Protein AF-A0A7V4MF67-F1 (afdb_monomer)

Secondary structure (DSSP, 8-state):
----EEEEEEEEEEEEEETTEEEEEEEEEEEEEE--SSS-EEEEEEEEEEESEEEEE--STT---EEEEE--TTT--EEEEEEEEEEEEEETTTEEEEEEEEEEEEESEEEEPTT--TTT-SSGGGGEEEE-

Sequence (132 aa):
MTNKLLLDAGLRVSGVFAGNYSGIIPEPRLRLAYDPDGIISPHINYVRLSQFDHSVEGTNAGLRSMLWLPVSKEFGPEVSEVISAGFQGQIKKQFLWSLDAYYKRIKGMLDYKSGASFVYDTTFVELLDVIE

Mean predicted aligned error: 8.03 Å

Structure (mmCIF, N/CA/C/O backbone):
data_AF-A0A7V4MF67-F1
#
_entry.id   AF-A0A7V4MF67-F1
#
loop_
_atom_site.group_PDB
_atom_site.id
_atom_site.type_symbol
_atom_site.label_atom_id
_atom_site.label_alt_id
_atom_site.label_comp_id
_atom_site.label_asym_id
_atom_site.label_entity_id
_atom_site.label_seq_id
_atom_site.pdbx_PDB_ins_code
_atom_site.Cartn_x
_atom_site.Cartn_y
_atom_site.Cartn_z
_atom_site.occupancy
_atom_site.B_iso_or_equiv
_atom_site.auth_seq_id
_atom_site.auth_comp_id
_atom_site.auth_asym_id
_atom_site.auth_atom_id
_atom_site.pdbx_PDB_model_num
ATOM 1 N N . MET A 1 1 ? -23.790 -16.398 20.738 1.00 44.12 1 MET A N 1
ATOM 2 C CA . MET A 1 1 ? -22.546 -15.684 21.090 1.00 44.12 1 MET A CA 1
ATOM 3 C C . MET A 1 1 ? -22.022 -15.069 19.805 1.00 44.12 1 MET A C 1
ATOM 5 O O . MET A 1 1 ? -21.684 -15.819 18.902 1.00 44.12 1 MET A O 1
ATOM 9 N N . THR A 1 2 ? -22.087 -13.749 19.657 1.00 61.88 2 THR A N 1
ATOM 10 C CA . THR A 1 2 ? -21.672 -13.069 18.419 1.00 61.88 2 THR A CA 1
ATOM 11 C C . THR A 1 2 ? -20.155 -12.922 18.431 1.00 61.88 2 THR A C 1
ATOM 13 O O . THR A 1 2 ? -19.598 -12.473 19.433 1.00 61.88 2 THR A O 1
ATOM 16 N N . ASN A 1 3 ? -19.482 -13.355 17.366 1.00 76.75 3 ASN A N 1
ATOM 17 C CA . ASN A 1 3 ? -18.031 -13.262 17.270 1.00 76.75 3 ASN A CA 1
ATOM 18 C C . ASN A 1 3 ? -17.648 -11.787 17.070 1.00 76.75 3 ASN A C 1
ATOM 20 O O . ASN A 1 3 ? -18.055 -11.177 16.089 1.00 76.75 3 ASN A O 1
ATOM 24 N N . LYS A 1 4 ? -16.927 -11.212 18.035 1.00 89.44 4 LYS A N 1
ATOM 25 C CA . LYS A 1 4 ? -16.565 -9.781 18.072 1.00 89.44 4 LYS A CA 1
ATOM 26 C C . LYS A 1 4 ? -15.240 -9.482 17.365 1.00 89.44 4 LYS A C 1
ATOM 28 O O . LYS A 1 4 ? -14.863 -8.325 17.219 1.00 89.44 4 LYS A O 1
ATOM 33 N N . LEU A 1 5 ? -14.518 -10.527 16.959 1.00 94.44 5 LEU A N 1
ATOM 34 C CA . LEU A 1 5 ? -13.297 -10.425 16.171 1.00 94.44 5 LEU A CA 1
ATOM 35 C C . LEU A 1 5 ? -13.644 -10.502 14.683 1.00 94.44 5 LEU A C 1
ATOM 37 O O . LEU A 1 5 ? -14.277 -11.462 14.244 1.00 94.44 5 LEU A O 1
ATOM 41 N N . LEU A 1 6 ? -13.197 -9.507 13.926 1.00 94.00 6 LEU A N 1
ATOM 42 C CA . LEU A 1 6 ? -13.407 -9.382 12.491 1.00 94.00 6 LEU A CA 1
ATOM 43 C C . LEU A 1 6 ? -12.055 -9.462 11.786 1.00 94.00 6 LEU A C 1
ATOM 45 O O . LEU A 1 6 ? -11.144 -8.693 12.093 1.00 94.00 6 LEU A O 1
ATOM 49 N N . LEU A 1 7 ? -11.929 -10.401 10.854 1.00 96.12 7 LEU A N 1
ATOM 50 C CA . LEU A 1 7 ? -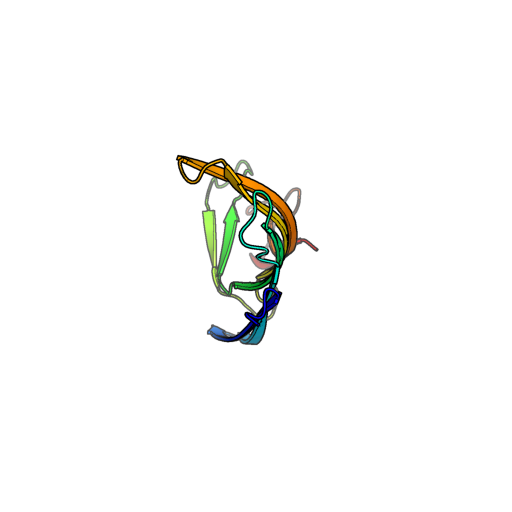10.751 -10.572 10.014 1.00 96.12 7 LEU A CA 1
ATOM 51 C C . LEU A 1 7 ? -11.187 -10.492 8.554 1.00 96.12 7 LEU A C 1
ATOM 53 O O . LEU A 1 7 ? -11.926 -11.359 8.089 1.00 96.12 7 LEU A O 1
ATOM 57 N N . ASP A 1 8 ? -10.671 -9.498 7.839 1.00 97.06 8 ASP A N 1
ATOM 58 C CA . ASP A 1 8 ? -10.849 -9.350 6.401 1.00 97.06 8 ASP A CA 1
ATOM 59 C C . ASP A 1 8 ? -9.503 -9.565 5.709 1.00 97.06 8 ASP A C 1
ATOM 61 O O . ASP A 1 8 ? -8.491 -8.952 6.059 1.00 97.06 8 ASP A O 1
ATOM 65 N N . ALA A 1 9 ? -9.484 -10.430 4.701 1.00 97.75 9 ALA A N 1
ATOM 66 C CA . ALA A 1 9 ? -8.306 -10.684 3.888 1.00 97.75 9 ALA A CA 1
ATOM 67 C C . ALA A 1 9 ? -8.679 -10.636 2.407 1.00 97.75 9 ALA A C 1
ATOM 69 O O . ALA A 1 9 ? -9.707 -11.169 1.993 1.00 97.75 9 ALA A O 1
ATOM 70 N N . GLY A 1 10 ? -7.830 -10.005 1.605 1.00 98.00 10 GLY A N 1
ATOM 71 C CA . GLY A 1 10 ? -8.005 -9.893 0.166 1.00 98.00 10 GLY A CA 1
ATOM 72 C C . GLY A 1 10 ? -6.670 -9.906 -0.561 1.00 98.00 10 GLY A C 1
ATOM 73 O O . GLY A 1 10 ? -5.632 -9.546 -0.010 1.00 98.00 10 GLY A O 1
ATOM 74 N N . LEU A 1 11 ? -6.702 -10.309 -1.825 1.00 97.88 11 LEU A N 1
ATOM 75 C CA . LEU A 1 11 ? -5.546 -10.290 -2.711 1.00 97.88 11 LEU A CA 1
ATOM 76 C C . LEU A 1 11 ? -5.979 -9.710 -4.052 1.00 97.88 11 LEU A C 1
ATOM 78 O O . LEU A 1 11 ? -6.908 -10.217 -4.678 1.00 97.88 11 LEU A O 1
ATOM 82 N N . ARG A 1 12 ? -5.293 -8.658 -4.499 1.00 97.62 12 ARG A N 1
ATOM 83 C CA . ARG A 1 12 ? -5.336 -8.212 -5.894 1.00 97.62 12 ARG A CA 1
ATOM 84 C C . ARG A 1 12 ? -4.051 -8.655 -6.581 1.00 97.62 12 ARG A C 1
ATOM 86 O O . ARG A 1 12 ? -2.994 -8.666 -5.963 1.00 97.62 12 ARG A O 1
ATOM 93 N N . VAL A 1 13 ? -4.139 -9.021 -7.850 1.00 96.75 13 VAL A N 1
ATOM 94 C CA . VAL A 1 13 ? -2.967 -9.248 -8.697 1.00 96.75 13 VAL A CA 1
ATOM 95 C C . VAL A 1 13 ? -3.030 -8.223 -9.816 1.00 96.75 13 VAL A C 1
ATOM 97 O O . VAL A 1 13 ? -4.008 -8.185 -10.560 1.00 96.75 13 VAL A O 1
ATOM 100 N N . SER A 1 14 ? -2.016 -7.372 -9.891 1.00 95.06 14 SER A N 1
ATOM 101 C CA . SER A 1 14 ? -1.916 -6.301 -10.878 1.00 95.06 14 SER A CA 1
ATOM 102 C C . SER A 1 14 ? -0.837 -6.675 -11.888 1.00 95.06 14 SER A C 1
ATOM 104 O O . SER A 1 14 ? 0.240 -7.111 -11.495 1.00 95.06 14 SER A O 1
ATOM 106 N N . GLY A 1 15 ? -1.107 -6.533 -13.182 1.00 93.81 15 GLY A N 1
ATOM 107 C CA . GLY A 1 15 ? -0.138 -6.836 -14.232 1.00 93.81 15 GLY A CA 1
ATOM 108 C C . GLY A 1 15 ? -0.144 -5.775 -15.319 1.00 93.81 15 GLY A C 1
ATOM 109 O O . GLY A 1 15 ? -1.176 -5.150 -15.563 1.00 93.81 15 GLY A O 1
ATOM 110 N N . VAL A 1 16 ? 1.004 -5.582 -15.963 1.00 93.50 16 VAL A N 1
ATOM 111 C CA . VAL A 1 16 ? 1.175 -4.597 -17.035 1.00 93.50 16 VAL A CA 1
ATOM 112 C C . VAL A 1 16 ? 2.007 -5.169 -18.177 1.00 93.50 16 VAL A C 1
ATOM 114 O O . VAL A 1 16 ? 2.925 -5.963 -17.962 1.00 93.50 16 VAL A O 1
ATOM 117 N N . PHE A 1 17 ? 1.691 -4.710 -19.385 1.00 92.88 17 PHE A N 1
ATOM 118 C CA . PHE A 1 17 ? 2.491 -4.887 -20.590 1.00 92.88 17 PHE A CA 1
ATOM 119 C C . PHE A 1 17 ? 2.736 -3.499 -21.184 1.00 92.88 17 PHE A C 1
ATOM 121 O O . PHE A 1 17 ? 1.820 -2.901 -21.747 1.00 92.88 17 PHE A O 1
ATOM 128 N N . ALA A 1 18 ? 3.944 -2.963 -21.014 1.00 87.44 18 ALA A N 1
ATOM 129 C CA . ALA A 1 18 ? 4.295 -1.614 -21.449 1.00 87.44 18 ALA A CA 1
ATOM 130 C C . ALA A 1 18 ? 5.706 -1.597 -22.048 1.00 87.44 18 ALA A C 1
ATOM 132 O O . ALA A 1 18 ? 6.693 -1.816 -21.351 1.00 87.44 18 ALA A O 1
ATOM 133 N N . GLY A 1 19 ? 5.801 -1.345 -23.358 1.00 84.44 19 GLY A N 1
ATOM 134 C CA . GLY A 1 19 ? 7.077 -1.267 -24.072 1.00 84.44 19 GLY A CA 1
ATOM 135 C C . GLY A 1 19 ? 7.926 -2.532 -23.906 1.00 84.44 19 GLY A C 1
ATOM 136 O O . GLY A 1 19 ? 7.557 -3.605 -24.380 1.00 84.44 19 GLY A O 1
ATOM 137 N N . ASN A 1 20 ? 9.073 -2.393 -23.238 1.00 85.69 20 ASN A N 1
ATOM 138 C CA . ASN A 1 20 ? 9.994 -3.490 -22.937 1.00 85.69 20 ASN A CA 1
ATOM 139 C C . ASN A 1 20 ? 9.720 -4.165 -21.575 1.00 85.69 20 ASN A C 1
ATOM 141 O O . ASN A 1 20 ? 10.383 -5.151 -21.259 1.00 85.69 20 ASN A O 1
ATOM 145 N N . TYR A 1 21 ? 8.767 -3.684 -20.775 1.00 90.06 21 TYR A N 1
ATOM 146 C CA . TYR A 1 21 ? 8.450 -4.222 -19.455 1.00 90.06 21 TYR A CA 1
ATOM 147 C C . TYR A 1 21 ? 7.159 -5.048 -19.460 1.00 90.06 21 TYR A C 1
ATOM 149 O O . TYR A 1 21 ? 6.108 -4.631 -19.952 1.00 90.06 21 TYR A O 1
ATOM 157 N N . SER A 1 22 ? 7.234 -6.222 -18.841 1.00 92.50 22 SER A N 1
ATOM 158 C CA . SER A 1 22 ? 6.080 -7.049 -18.503 1.00 92.50 22 SER A CA 1
ATOM 159 C C . SER A 1 22 ? 6.259 -7.566 -17.086 1.00 92.50 22 SER A C 1
ATOM 161 O O . SER A 1 22 ? 7.287 -8.179 -16.786 1.00 92.50 22 SER A O 1
ATOM 163 N N . GLY A 1 23 ? 5.277 -7.335 -16.223 1.00 91.38 23 GLY A N 1
ATOM 164 C CA . GLY A 1 23 ? 5.382 -7.687 -14.813 1.00 91.38 23 GLY A CA 1
ATOM 165 C C . GLY A 1 23 ? 4.028 -7.961 -14.185 1.00 91.38 23 GLY A C 1
ATOM 166 O O . GLY A 1 23 ? 2.998 -7.491 -14.667 1.00 91.38 23 GLY A O 1
ATOM 167 N N . ILE A 1 24 ? 4.050 -8.736 -13.103 1.00 94.81 24 ILE A N 1
ATOM 168 C CA . ILE A 1 24 ? 2.886 -9.055 -12.278 1.00 94.81 24 ILE A CA 1
ATOM 169 C C . ILE A 1 24 ? 3.265 -8.800 -10.821 1.00 94.81 24 ILE A C 1
ATOM 171 O O . ILE A 1 24 ? 4.321 -9.242 -10.368 1.00 94.81 24 ILE A O 1
ATOM 175 N N . ILE A 1 25 ? 2.401 -8.102 -10.087 1.00 95.56 25 ILE A N 1
ATOM 176 C CA . ILE A 1 25 ? 2.607 -7.737 -8.689 1.00 95.56 25 ILE A CA 1
ATOM 177 C C . ILE A 1 25 ? 1.404 -8.171 -7.848 1.00 95.56 25 ILE A C 1
ATOM 179 O O . ILE A 1 25 ? 0.272 -7.766 -8.130 1.00 95.56 25 ILE A O 1
ATOM 183 N N . PRO A 1 26 ? 1.627 -8.975 -6.793 1.00 97.12 26 PRO A N 1
ATOM 184 C CA . PRO A 1 26 ? 0.603 -9.274 -5.810 1.00 97.12 26 PRO A CA 1
ATOM 185 C C . PRO A 1 26 ? 0.430 -8.114 -4.823 1.00 97.12 26 PRO A C 1
ATOM 187 O O . PRO A 1 26 ? 1.389 -7.547 -4.296 1.00 97.12 26 PRO A O 1
ATOM 190 N N . GLU A 1 27 ? -0.823 -7.825 -4.515 1.00 98.00 27 GLU A N 1
ATOM 191 C CA . GLU A 1 27 ? -1.273 -6.756 -3.635 1.00 98.00 27 GLU A CA 1
ATOM 192 C C . GLU A 1 27 ? -2.215 -7.313 -2.560 1.00 98.00 27 GLU A C 1
ATOM 194 O O . GLU A 1 27 ? -3.447 -7.225 -2.677 1.00 98.00 27 GLU A O 1
ATOM 199 N N . PRO A 1 28 ? -1.652 -7.959 -1.526 1.00 97.94 28 PRO A N 1
ATOM 200 C CA . PRO A 1 28 ? -2.420 -8.392 -0.372 1.00 97.94 28 PRO A CA 1
ATOM 201 C C . PRO A 1 28 ? -2.976 -7.195 0.409 1.00 97.94 28 PRO A C 1
ATOM 203 O O . PRO A 1 28 ? -2.353 -6.133 0.514 1.00 97.94 28 PRO A O 1
ATOM 206 N N . ARG A 1 29 ? -4.155 -7.396 0.994 1.00 98.12 29 ARG A N 1
ATOM 207 C CA . ARG A 1 29 ? -4.807 -6.487 1.937 1.00 98.12 29 ARG A CA 1
ATOM 208 C C . ARG A 1 29 ? -5.320 -7.300 3.111 1.00 98.12 29 ARG A C 1
ATOM 210 O O . ARG A 1 29 ? -5.972 -8.321 2.913 1.00 98.12 29 ARG A O 1
ATOM 217 N N . LEU A 1 30 ? -5.013 -6.852 4.317 1.00 98.31 30 LEU A N 1
ATOM 218 C CA . LEU A 1 30 ? -5.410 -7.504 5.557 1.00 98.31 30 LEU A CA 1
ATOM 219 C C . LEU A 1 30 ? -5.977 -6.452 6.501 1.00 98.31 30 LEU A C 1
ATOM 221 O O . LEU A 1 30 ? -5.394 -5.379 6.657 1.00 98.31 30 LEU A O 1
ATOM 225 N N . ARG A 1 31 ? -7.085 -6.776 7.153 1.00 97.88 31 ARG A N 1
ATOM 226 C CA . ARG A 1 31 ? -7.670 -5.985 8.230 1.00 97.88 31 ARG A CA 1
ATOM 227 C C . ARG A 1 31 ? -8.054 -6.910 9.369 1.00 97.88 31 ARG A C 1
ATOM 229 O O . ARG A 1 31 ? -8.716 -7.920 9.164 1.00 97.88 31 ARG A O 1
ATOM 236 N N . LEU A 1 32 ? -7.662 -6.526 10.573 1.00 97.69 32 LEU A N 1
ATOM 237 C CA . LEU A 1 32 ? -8.093 -7.150 11.811 1.00 97.69 32 LEU A CA 1
ATOM 238 C C . LEU A 1 32 ? -8.737 -6.072 12.676 1.00 97.69 32 LEU A C 1
ATOM 240 O O . LEU A 1 32 ? -8.132 -5.035 12.941 1.00 97.69 32 LEU A O 1
ATOM 244 N N . ALA A 1 33 ? -9.966 -6.310 13.108 1.00 95.94 33 ALA A N 1
ATOM 245 C CA . ALA A 1 33 ? -10.711 -5.399 13.959 1.00 95.94 33 ALA A CA 1
ATOM 246 C C . ALA A 1 33 ? -11.387 -6.156 15.099 1.00 95.94 33 ALA A C 1
ATOM 248 O O . ALA A 1 33 ? -11.743 -7.329 14.973 1.00 95.94 33 ALA A O 1
ATOM 249 N N . TYR A 1 34 ? -11.573 -5.471 16.220 1.00 94.44 34 TYR A N 1
ATOM 250 C CA . TYR A 1 34 ? -12.350 -5.975 17.340 1.00 94.44 34 TYR A CA 1
ATOM 251 C C . TYR A 1 34 ? -13.490 -5.007 17.624 1.00 94.44 34 TYR A C 1
ATOM 253 O O . TYR A 1 34 ? -13.248 -3.834 17.905 1.00 94.44 34 TYR A O 1
ATOM 261 N N . ASP A 1 35 ? -14.724 -5.499 17.548 1.00 88.50 35 ASP A N 1
ATOM 262 C CA . ASP A 1 35 ? -15.924 -4.698 17.758 1.00 88.50 35 ASP A CA 1
ATOM 263 C C . ASP A 1 35 ? -16.708 -5.185 18.986 1.00 88.50 35 ASP A C 1
ATOM 265 O O . ASP A 1 35 ? -17.511 -6.120 18.907 1.00 88.50 35 ASP A O 1
ATOM 269 N N . PRO A 1 36 ? -16.459 -4.599 20.170 1.00 84.38 36 PRO A N 1
ATOM 270 C CA . PRO A 1 36 ? -17.135 -5.009 21.387 1.00 84.38 36 PRO A CA 1
ATOM 271 C C . PRO A 1 36 ? -18.565 -4.476 21.554 1.00 84.38 36 PRO A C 1
ATOM 273 O O . PRO A 1 36 ? -19.132 -4.758 22.615 1.00 84.38 36 PRO A O 1
ATOM 276 N N . ASP A 1 37 ? -19.146 -3.774 20.569 1.00 77.75 37 ASP A N 1
ATOM 277 C CA . ASP A 1 37 ? -20.360 -2.943 20.706 1.00 77.75 37 ASP A CA 1
ATOM 278 C C . ASP A 1 37 ? -20.177 -1.826 21.755 1.00 77.75 37 ASP A C 1
ATOM 280 O O . ASP A 1 37 ? -21.041 -1.570 22.599 1.00 77.75 37 ASP A O 1
ATOM 284 N N . GLY A 1 38 ? -19.000 -1.194 21.758 1.00 79.06 38 GLY A N 1
ATOM 285 C CA . GLY A 1 38 ? -18.552 -0.309 22.832 1.00 79.06 38 GLY A CA 1
ATOM 286 C C . GLY A 1 38 ? -18.216 1.118 22.406 1.00 79.06 38 GLY A C 1
ATOM 287 O O . GLY A 1 38 ? -18.458 1.559 21.284 1.00 79.06 38 GLY A O 1
ATOM 288 N N . ILE A 1 39 ? -17.618 1.844 23.352 1.00 88.25 39 ILE A N 1
ATOM 289 C CA . ILE A 1 39 ? -17.074 3.185 23.113 1.00 88.25 39 ILE A CA 1
ATOM 290 C C . ILE A 1 39 ? -15.767 3.159 22.321 1.00 88.25 39 ILE A C 1
ATOM 292 O O . ILE A 1 39 ? -15.401 4.208 21.815 1.00 88.25 39 ILE A O 1
ATOM 296 N N . ILE A 1 40 ? -15.080 2.011 22.242 1.00 92.44 40 ILE A N 1
ATOM 297 C CA . ILE A 1 40 ? -13.782 1.818 21.583 1.00 92.44 40 ILE A CA 1
ATOM 298 C C . ILE A 1 40 ? -13.794 0.464 20.858 1.00 92.44 40 ILE A C 1
ATOM 300 O O . ILE A 1 40 ? -14.040 -0.569 21.482 1.00 92.44 40 ILE A O 1
ATOM 304 N N . SER A 1 41 ? -13.442 0.487 19.579 1.00 95.25 41 SER A N 1
ATOM 305 C CA . SER A 1 41 ? -13.276 -0.652 18.680 1.00 95.25 41 SER A CA 1
ATOM 306 C C . SER A 1 41 ? -11.926 -0.484 17.963 1.00 95.25 41 SER A C 1
ATOM 308 O O . SER A 1 41 ? -11.807 0.361 17.068 1.00 95.25 41 SER A O 1
ATOM 310 N N . PRO A 1 42 ? -10.866 -1.191 18.399 1.00 96.75 42 PRO A N 1
ATOM 311 C CA . PRO A 1 42 ? -9.546 -1.081 17.793 1.00 96.75 42 PRO A CA 1
ATOM 312 C C . PRO A 1 42 ? -9.475 -1.820 16.457 1.00 96.75 42 PRO A C 1
ATOM 314 O O . PRO A 1 42 ? -10.150 -2.834 16.243 1.00 96.75 42 PRO A O 1
ATOM 317 N N . HIS A 1 43 ? -8.591 -1.353 15.582 1.00 97.25 43 HIS A N 1
ATOM 318 C CA . HIS A 1 43 ? -8.297 -2.020 14.324 1.00 97.25 43 HIS A CA 1
ATOM 319 C C . HIS A 1 43 ? -6.847 -1.830 13.879 1.00 97.25 43 HIS A C 1
ATOM 321 O O . HIS A 1 43 ? -6.176 -0.859 14.227 1.00 97.25 43 HIS A O 1
ATOM 327 N N . ILE A 1 44 ? -6.381 -2.778 13.073 1.00 98.12 44 ILE A N 1
ATOM 328 C CA . ILE A 1 44 ? -5.100 -2.742 12.378 1.00 98.12 44 ILE A CA 1
ATOM 329 C C . ILE A 1 44 ? -5.313 -3.184 10.931 1.00 98.12 44 ILE A C 1
ATOM 331 O O . ILE A 1 44 ? -6.038 -4.142 10.660 1.00 98.12 44 ILE A O 1
ATOM 335 N N . ASN A 1 45 ? -4.687 -2.474 9.998 1.00 98.25 45 ASN A N 1
ATOM 336 C CA . ASN A 1 45 ? -4.774 -2.751 8.571 1.00 98.25 45 ASN A CA 1
ATOM 337 C C . ASN A 1 45 ? -3.380 -2.763 7.944 1.00 98.25 45 ASN A C 1
ATOM 339 O O . ASN A 1 45 ? -2.513 -1.972 8.318 1.00 98.25 45 ASN A O 1
ATOM 343 N N . TYR A 1 46 ? -3.202 -3.619 6.946 1.00 98.38 46 TYR A N 1
ATOM 344 C CA . TYR A 1 46 ? -2.050 -3.640 6.057 1.00 98.38 46 TYR A CA 1
ATOM 345 C C . TYR A 1 46 ? -2.536 -3.673 4.610 1.00 98.38 46 TYR A C 1
ATOM 347 O O . TYR A 1 46 ? -3.409 -4.467 4.252 1.00 98.38 46 TYR A O 1
ATOM 355 N N . VAL A 1 47 ? -1.969 -2.810 3.773 1.00 98.25 47 VAL A N 1
ATOM 356 C CA . VAL A 1 47 ? -2.313 -2.699 2.357 1.00 98.25 47 VAL A CA 1
ATOM 357 C C . VAL A 1 47 ? -1.038 -2.566 1.541 1.00 98.25 47 VAL A C 1
ATOM 359 O O . VAL A 1 47 ? -0.215 -1.692 1.810 1.00 98.25 47 VAL A O 1
ATOM 362 N N . ARG A 1 48 ? -0.918 -3.392 0.499 1.00 98.06 48 ARG A N 1
ATOM 363 C CA . ARG A 1 48 ? 0.075 -3.222 -0.561 1.00 98.06 48 ARG A CA 1
ATOM 364 C C . ARG A 1 48 ? -0.598 -2.756 -1.849 1.00 98.06 48 ARG A C 1
ATOM 366 O O . ARG A 1 48 ? -1.653 -3.269 -2.218 1.00 98.06 48 ARG A O 1
ATOM 373 N N . LEU A 1 49 ? 0.010 -1.788 -2.524 1.00 96.44 49 LEU A N 1
ATOM 374 C CA . LEU A 1 49 ? -0.442 -1.215 -3.792 1.00 96.44 49 LEU A CA 1
ATOM 375 C C . LEU A 1 49 ? 0.737 -1.113 -4.757 1.00 96.44 49 LEU A C 1
ATOM 377 O O . LEU A 1 49 ? 1.867 -0.894 -4.326 1.00 96.44 49 LEU A O 1
ATOM 381 N N . SER A 1 50 ? 0.467 -1.262 -6.050 1.00 95.44 50 SER A N 1
ATOM 382 C CA . SER A 1 50 ? 1.441 -1.024 -7.112 1.00 95.44 50 SER A CA 1
ATOM 383 C C . SER A 1 50 ? 0.900 -0.043 -8.142 1.00 95.44 50 SER A C 1
ATOM 385 O O . SER A 1 50 ? -0.307 -0.016 -8.409 1.00 95.44 50 SER A O 1
ATOM 387 N N . GLN A 1 51 ? 1.808 0.751 -8.696 1.00 93.38 51 GLN A N 1
ATOM 388 C CA . GLN A 1 51 ? 1.557 1.731 -9.738 1.00 93.38 51 GLN A CA 1
ATOM 389 C C . GLN A 1 51 ? 2.560 1.527 -10.884 1.00 93.38 51 GLN A C 1
ATOM 391 O O . GLN A 1 51 ? 3.743 1.282 -10.651 1.00 93.38 51 GLN A O 1
ATOM 396 N N . PHE A 1 52 ? 2.070 1.575 -12.127 1.00 91.94 52 PHE A N 1
ATOM 397 C CA . PHE A 1 52 ? 2.856 1.298 -13.342 1.00 91.94 52 PHE A CA 1
ATOM 398 C C . PHE A 1 52 ? 3.103 2.546 -14.207 1.00 91.94 52 PHE A C 1
ATOM 400 O O . PHE A 1 52 ? 3.552 2.450 -15.352 1.00 91.94 52 PHE A O 1
ATOM 407 N N . ASP A 1 53 ? 2.796 3.711 -13.667 1.00 89.88 53 ASP A N 1
ATOM 408 C CA . ASP A 1 53 ? 3.018 5.024 -14.239 1.00 89.88 53 ASP A CA 1
ATOM 409 C C . ASP A 1 53 ? 3.696 5.898 -13.185 1.00 89.88 53 ASP A C 1
ATOM 411 O O . ASP A 1 53 ? 3.271 5.954 -12.035 1.00 89.88 53 ASP A O 1
ATOM 415 N N . HIS A 1 54 ? 4.771 6.562 -13.584 1.00 88.31 54 HIS A N 1
ATOM 416 C CA . HIS A 1 54 ? 5.535 7.472 -12.744 1.00 88.31 54 HIS A CA 1
ATOM 417 C C . HIS A 1 54 ? 5.237 8.903 -13.153 1.00 88.31 54 HIS A C 1
ATOM 419 O O . HIS A 1 54 ? 5.185 9.199 -14.346 1.00 88.31 54 HIS A O 1
ATOM 425 N N . SER A 1 55 ? 5.096 9.794 -12.178 1.00 84.94 55 SER A N 1
ATOM 426 C CA . SER A 1 55 ? 5.056 11.238 -12.408 1.00 84.94 55 SER A CA 1
ATOM 427 C C . SER A 1 55 ? 6.315 11.853 -11.819 1.00 84.94 55 SER A C 1
ATOM 429 O O . SER A 1 55 ? 6.468 11.882 -10.602 1.00 84.94 55 SER A O 1
ATOM 431 N N . VAL A 1 56 ? 7.209 12.338 -12.678 1.00 79.94 56 VAL A N 1
ATOM 432 C CA . VAL A 1 56 ? 8.469 12.963 -12.261 1.00 79.94 56 VAL A CA 1
ATOM 433 C C . VAL A 1 56 ? 8.358 14.472 -12.444 1.00 79.94 56 VAL A C 1
ATOM 435 O O . VAL A 1 56 ? 8.121 14.959 -13.556 1.00 79.94 56 VAL A O 1
ATOM 438 N N . GLU A 1 57 ? 8.528 15.223 -11.357 1.00 73.00 57 GLU A N 1
ATOM 439 C CA . GLU A 1 57 ? 8.444 16.684 -11.350 1.00 73.00 57 GLU A CA 1
ATOM 440 C C . GLU A 1 57 ? 9.824 17.308 -11.131 1.00 73.00 57 GLU A C 1
ATOM 442 O O . GLU A 1 57 ? 10.469 17.097 -10.110 1.00 73.00 57 GLU A O 1
ATOM 447 N N . GLY A 1 58 ? 10.289 18.101 -12.096 1.00 64.44 58 GLY A N 1
ATOM 448 C CA . GLY A 1 58 ? 11.573 18.793 -12.006 1.00 64.44 58 GLY A CA 1
ATOM 449 C C . GLY A 1 58 ? 11.405 20.236 -11.543 1.00 64.44 58 GLY A C 1
ATOM 450 O O . GLY A 1 58 ? 10.543 20.961 -12.043 1.00 64.44 58 GLY A O 1
ATOM 451 N N . THR A 1 59 ? 12.267 20.688 -10.629 1.00 58.03 59 THR A N 1
ATOM 452 C CA . THR A 1 59 ? 12.352 22.106 -10.220 1.00 58.03 59 THR A CA 1
ATOM 453 C C . THR A 1 59 ? 13.517 22.862 -10.874 1.00 58.03 59 THR A C 1
ATOM 455 O O . THR A 1 59 ? 13.666 24.068 -10.659 1.00 58.03 59 THR A O 1
ATOM 458 N N . ASN A 1 60 ? 14.321 22.194 -11.710 1.00 55.38 60 ASN A N 1
ATOM 459 C CA . ASN A 1 60 ? 15.519 22.774 -12.319 1.00 55.38 60 ASN A CA 1
ATOM 460 C C . ASN A 1 60 ? 15.177 23.867 -13.349 1.00 55.38 60 ASN A C 1
ATOM 462 O O . ASN A 1 60 ? 14.177 23.801 -14.063 1.00 55.38 60 ASN A O 1
ATOM 466 N N . ALA A 1 61 ? 16.052 24.874 -13.448 1.00 53.81 61 ALA A N 1
ATOM 467 C CA . ALA A 1 61 ? 15.836 26.147 -14.150 1.00 53.81 61 ALA A CA 1
ATOM 468 C C . ALA A 1 61 ? 15.572 26.060 -15.676 1.00 53.81 61 ALA A C 1
ATOM 470 O O . ALA A 1 61 ? 15.353 27.093 -16.305 1.00 53.81 61 ALA A O 1
ATOM 471 N N . GLY A 1 62 ? 15.584 24.859 -16.269 1.00 52.66 62 GLY A N 1
ATOM 472 C CA . GLY A 1 62 ? 15.385 24.621 -17.702 1.00 52.66 62 GLY A CA 1
ATOM 473 C C . GLY A 1 62 ? 13.973 24.176 -18.107 1.00 52.66 62 GLY A C 1
ATOM 474 O O . GLY A 1 62 ? 13.495 24.618 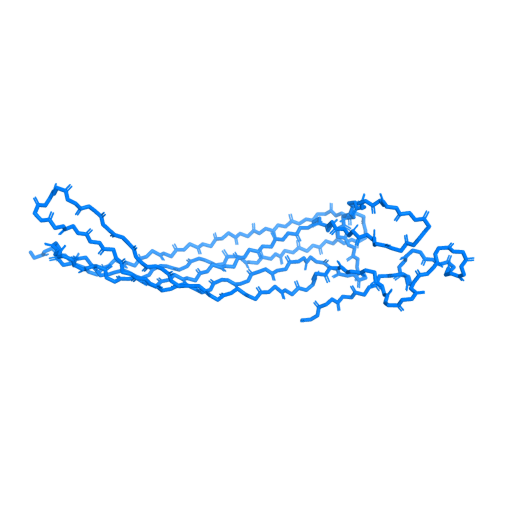-19.146 1.00 52.66 62 GLY A O 1
ATOM 475 N N . LEU A 1 63 ? 13.275 23.361 -17.304 1.00 55.16 63 LEU A N 1
ATOM 476 C CA . LEU A 1 63 ? 11.900 22.911 -17.581 1.00 55.16 63 LEU A CA 1
ATOM 477 C C . LEU A 1 63 ? 11.125 22.710 -16.265 1.00 55.16 63 LEU A C 1
ATOM 479 O O . LEU A 1 63 ? 11.428 21.806 -15.492 1.00 55.16 63 LEU A O 1
ATOM 483 N N . ARG A 1 64 ? 10.066 23.507 -16.049 1.00 51.56 64 ARG A N 1
ATOM 484 C CA . ARG A 1 64 ? 8.997 23.211 -15.074 1.00 51.56 64 ARG A CA 1
ATOM 485 C C . ARG A 1 64 ? 7.993 22.241 -15.704 1.00 51.56 64 ARG A C 1
ATOM 487 O O . ARG A 1 64 ? 6.856 22.623 -15.972 1.00 51.56 6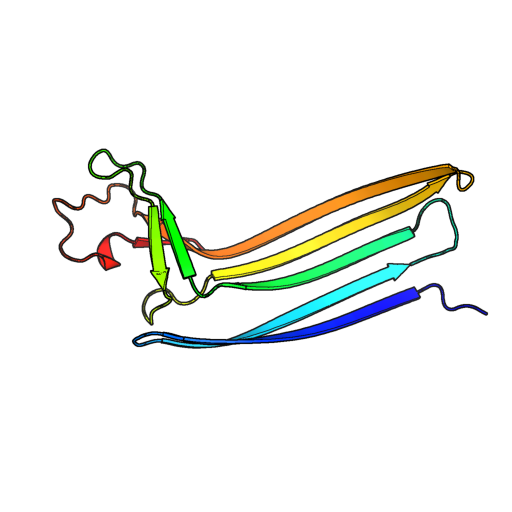4 ARG A O 1
ATOM 494 N N . SER A 1 65 ? 8.418 21.035 -16.057 1.00 64.25 65 SER A N 1
ATOM 495 C CA . SER A 1 65 ? 7.517 20.046 -16.658 1.00 64.25 65 SER A CA 1
ATOM 496 C C . SER A 1 65 ? 7.352 18.843 -15.752 1.00 64.25 65 SER A C 1
ATOM 498 O O . SER A 1 65 ? 8.336 18.213 -15.367 1.00 64.25 65 SER A O 1
ATOM 500 N N . MET A 1 66 ? 6.097 18.512 -15.476 1.00 69.25 66 MET A N 1
ATOM 501 C CA . MET A 1 66 ? 5.706 17.209 -14.959 1.00 69.25 66 MET A CA 1
ATOM 502 C C . MET A 1 66 ? 5.730 16.225 -16.127 1.00 69.25 66 MET A C 1
ATOM 504 O O . MET A 1 66 ? 5.085 16.479 -17.150 1.00 69.25 66 MET A O 1
ATOM 508 N N . LEU A 1 67 ? 6.474 15.130 -16.001 1.00 79.06 67 LEU A N 1
ATOM 509 C CA . LEU A 1 67 ? 6.515 14.087 -17.019 1.00 79.06 67 LEU A CA 1
ATOM 510 C C . LEU A 1 67 ? 5.882 12.807 -16.488 1.00 79.06 67 LEU A C 1
ATOM 512 O O . LEU A 1 67 ? 6.272 12.308 -15.436 1.00 79.06 67 LEU A O 1
ATOM 516 N N . TRP A 1 68 ? 4.947 12.267 -17.264 1.00 83.06 68 TRP A N 1
ATOM 517 C CA . TRP A 1 68 ? 4.354 10.961 -17.013 1.00 83.06 68 TRP A CA 1
ATOM 518 C C . TRP A 1 68 ? 5.100 9.902 -17.814 1.00 83.06 68 TRP A C 1
ATOM 520 O O . TRP A 1 68 ? 5.143 9.959 -19.045 1.00 83.06 68 TRP A O 1
ATOM 530 N N . LEU A 1 69 ? 5.691 8.942 -17.112 1.00 86.88 69 LEU A N 1
ATOM 531 C CA . LEU A 1 69 ? 6.487 7.870 -17.688 1.00 86.88 69 LEU A CA 1
ATOM 532 C C . LEU 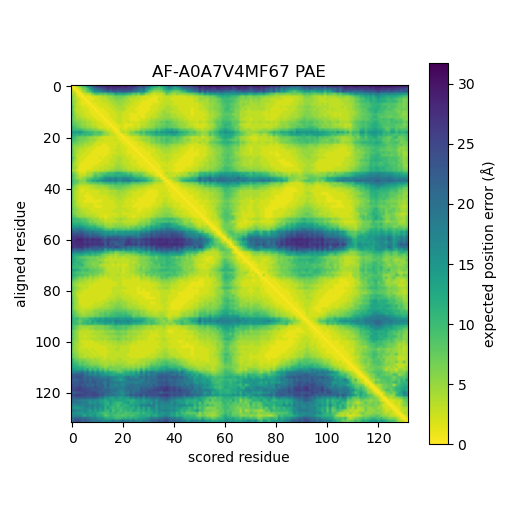A 1 69 ? 5.832 6.523 -17.389 1.00 86.88 69 LEU A C 1
ATOM 534 O O . LEU A 1 69 ? 5.630 6.197 -16.219 1.00 86.88 69 LEU A O 1
ATOM 538 N N . PRO A 1 70 ? 5.519 5.701 -18.403 1.00 87.81 70 PRO A N 1
ATOM 539 C CA . PRO A 1 70 ? 5.143 4.320 -18.143 1.00 87.81 70 PRO A CA 1
ATOM 540 C C . PRO A 1 70 ? 6.348 3.551 -17.591 1.00 87.81 70 PRO A C 1
ATOM 542 O O . PRO A 1 70 ? 7.495 3.907 -17.861 1.00 87.81 70 PRO A O 1
ATOM 545 N N . VAL A 1 71 ? 6.100 2.460 -16.867 1.00 89.94 71 VAL A N 1
ATOM 546 C CA . VAL A 1 71 ? 7.167 1.543 -16.438 1.00 89.94 71 VAL A CA 1
ATOM 547 C C . VAL A 1 71 ? 8.010 1.022 -17.596 1.00 89.94 71 VAL A C 1
ATOM 549 O O . VAL A 1 71 ? 7.504 0.716 -18.677 1.00 89.94 71 VAL A O 1
ATOM 552 N N . SER A 1 72 ? 9.297 0.838 -17.321 1.00 87.94 72 SER A N 1
ATOM 553 C CA . SER A 1 72 ? 10.252 0.206 -18.224 1.00 87.94 72 SER A CA 1
ATOM 554 C C . SER A 1 72 ? 11.134 -0.800 -17.473 1.00 87.94 72 SER A C 1
ATOM 556 O O . SER A 1 72 ? 11.036 -0.948 -16.249 1.00 87.94 72 SER A O 1
ATOM 558 N N . LYS A 1 73 ? 11.997 -1.524 -18.197 1.00 84.56 73 LYS A N 1
ATOM 559 C CA . LYS A 1 73 ? 12.960 -2.464 -17.588 1.00 84.56 73 LYS A CA 1
ATOM 560 C C . LYS A 1 73 ? 13.966 -1.788 -16.654 1.00 84.56 73 LYS A C 1
ATOM 562 O O . LYS A 1 73 ? 14.514 -2.465 -15.792 1.00 84.56 73 LYS A O 1
ATOM 567 N N . GLU A 1 74 ? 14.225 -0.503 -16.853 1.00 84.75 74 GLU A N 1
ATOM 568 C CA . GLU A 1 74 ? 15.278 0.245 -16.172 1.00 84.75 74 GLU A CA 1
ATOM 569 C C . GLU A 1 74 ? 14.873 0.666 -14.752 1.00 84.75 74 GLU A C 1
ATOM 571 O O . GLU A 1 74 ? 15.713 0.636 -13.859 1.00 84.75 74 GLU A O 1
ATOM 576 N N . PHE A 1 75 ? 13.599 1.007 -14.524 1.00 85.94 75 PHE A N 1
ATOM 577 C CA . PHE A 1 75 ? 13.124 1.507 -13.225 1.00 85.94 75 PHE A CA 1
ATOM 578 C C . PHE A 1 75 ? 11.969 0.715 -12.600 1.00 85.94 75 PHE A C 1
ATOM 580 O O . PHE A 1 75 ? 11.767 0.791 -11.391 1.00 85.94 75 PHE A O 1
ATOM 587 N N . GLY A 1 76 ? 11.241 -0.101 -13.370 1.00 90.12 76 GLY A N 1
ATOM 588 C CA . GLY A 1 76 ? 10.133 -0.896 -12.835 1.00 90.12 76 GLY A CA 1
ATOM 589 C C . GLY A 1 76 ? 9.014 -0.052 -12.189 1.00 90.12 76 GLY A C 1
ATOM 590 O O . GLY A 1 76 ? 8.989 1.163 -12.353 1.00 90.12 76 GLY A O 1
ATOM 591 N N . PRO A 1 77 ? 8.029 -0.685 -11.529 1.00 92.94 77 PRO A N 1
AT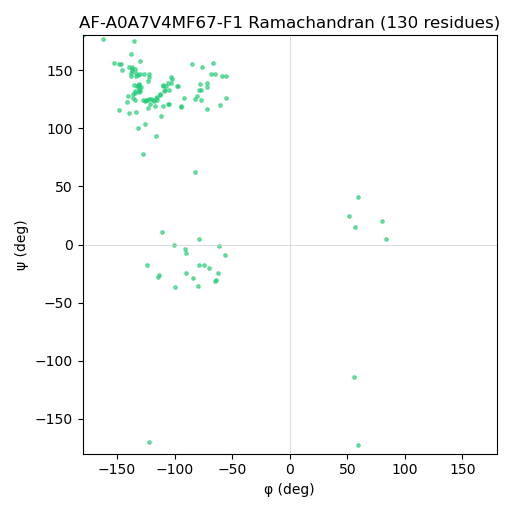OM 592 C CA . PRO A 1 77 ? 6.871 -0.017 -10.922 1.00 92.94 77 PRO A CA 1
ATOM 593 C C . PRO A 1 77 ? 7.122 0.528 -9.516 1.00 92.94 77 PRO A C 1
ATOM 595 O O . PRO A 1 77 ? 7.906 -0.037 -8.752 1.00 92.94 77 PRO A O 1
ATOM 598 N N . GLU A 1 78 ? 6.339 1.540 -9.140 1.00 93.75 78 GLU A N 1
ATOM 599 C CA . GLU A 1 78 ? 6.264 2.016 -7.761 1.00 93.75 78 GLU A CA 1
ATOM 600 C C . GLU A 1 78 ? 5.399 1.060 -6.924 1.00 93.75 78 GLU A C 1
ATOM 602 O O . GLU A 1 78 ? 4.306 0.645 -7.325 1.00 93.75 78 GLU A O 1
ATOM 607 N N . VAL A 1 79 ? 5.884 0.689 -5.738 1.00 95.44 79 VAL A N 1
ATOM 608 C CA . VAL A 1 79 ? 5.160 -0.173 -4.797 1.00 95.44 79 VAL A CA 1
ATOM 609 C C . VAL A 1 79 ? 5.058 0.516 -3.449 1.00 95.44 79 VAL A C 1
ATOM 611 O O . VAL A 1 79 ? 6.068 0.833 -2.822 1.00 95.44 79 VAL A O 1
ATOM 614 N N . SER A 1 80 ? 3.827 0.670 -2.965 1.00 96.38 80 SER A N 1
ATOM 615 C CA . SER A 1 80 ? 3.548 1.219 -1.646 1.00 96.38 80 SER A CA 1
ATOM 616 C C . SER A 1 80 ? 3.018 0.160 -0.689 1.00 96.38 80 SER A C 1
ATOM 618 O O . SER A 1 80 ? 2.133 -0.628 -1.021 1.00 96.38 80 SER A O 1
ATOM 620 N N . GLU A 1 81 ? 3.543 0.184 0.530 1.00 97.69 81 GLU A N 1
ATOM 621 C CA . GLU A 1 81 ? 3.068 -0.594 1.663 1.00 97.69 81 GLU A CA 1
ATOM 622 C C . GLU A 1 81 ? 2.631 0.366 2.766 1.00 97.69 81 GLU A C 1
ATOM 624 O O . GLU A 1 81 ? 3.397 1.228 3.202 1.00 97.69 81 GLU A O 1
ATOM 629 N N . VAL A 1 82 ? 1.388 0.224 3.213 1.00 98.44 82 VAL A N 1
ATOM 630 C CA . VAL A 1 82 ? 0.816 1.023 4.295 1.00 98.44 82 VAL A CA 1
ATOM 631 C C . VAL A 1 82 ? 0.397 0.086 5.411 1.00 98.44 82 VAL A C 1
ATOM 633 O O . VAL A 1 82 ? -0.398 -0.829 5.193 1.00 98.44 82 VAL A O 1
ATOM 636 N N . ILE A 1 83 ? 0.905 0.344 6.611 1.00 98.31 83 ILE A N 1
ATOM 637 C CA . ILE A 1 83 ? 0.378 -0.226 7.847 1.00 98.31 83 ILE A CA 1
ATOM 638 C C . ILE A 1 83 ? -0.313 0.887 8.628 1.00 98.31 83 ILE A C 1
ATOM 640 O O . ILE A 1 83 ? 0.225 1.982 8.774 1.00 98.31 83 ILE A O 1
ATOM 644 N N . SER A 1 84 ? -1.521 0.624 9.109 1.00 98.38 84 SER A N 1
ATOM 645 C CA . SER A 1 84 ? -2.297 1.576 9.904 1.00 98.38 84 SER A CA 1
ATOM 646 C C . SER A 1 84 ? -2.882 0.888 11.119 1.00 98.38 84 SER A C 1
ATOM 648 O O . SER A 1 84 ? -3.306 -0.263 11.013 1.00 98.38 84 SER A O 1
ATOM 650 N N . ALA A 1 85 ? -2.962 1.598 12.232 1.00 98.19 85 ALA A N 1
ATOM 651 C CA . ALA A 1 85 ? -3.677 1.151 13.412 1.00 98.19 85 ALA A CA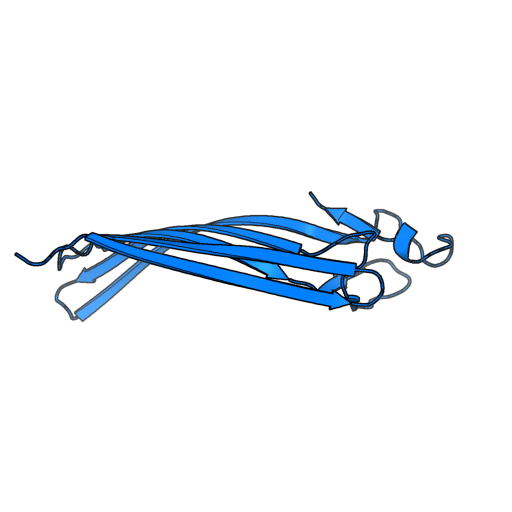 1
ATOM 652 C C . ALA A 1 85 ? -4.459 2.320 14.002 1.00 98.19 85 ALA A C 1
ATOM 654 O O . ALA A 1 85 ? -4.001 3.465 13.971 1.00 98.19 85 ALA A O 1
ATOM 655 N N . GLY A 1 86 ? -5.628 2.016 14.544 1.00 97.56 86 GLY A N 1
ATOM 656 C CA . GLY A 1 86 ? -6.542 3.038 15.008 1.00 97.56 86 GLY A CA 1
ATOM 657 C C . GLY A 1 86 ? -7.600 2.510 15.955 1.00 97.56 86 GLY A C 1
ATOM 658 O O . GLY A 1 86 ? -7.692 1.315 16.256 1.00 97.56 86 GLY A O 1
ATOM 659 N N . PHE A 1 87 ? -8.393 3.450 16.442 1.00 96.50 87 PHE A N 1
ATOM 660 C CA . PHE A 1 87 ? -9.541 3.215 17.292 1.00 96.50 87 PHE A CA 1
ATOM 661 C C . PHE A 1 87 ? -10.716 3.991 16.727 1.00 96.50 87 PHE A C 1
ATOM 663 O O . PHE A 1 87 ? -10.586 5.162 16.384 1.00 96.50 87 PHE A O 1
ATOM 670 N N . GLN A 1 88 ? -11.879 3.361 16.705 1.00 94.81 88 GLN A N 1
ATOM 671 C CA . GLN A 1 88 ? -13.139 4.018 16.384 1.00 94.81 88 GLN A CA 1
ATOM 672 C C . GLN A 1 88 ? -14.169 3.690 17.454 1.00 94.81 88 GLN A C 1
ATOM 674 O O . GLN A 1 88 ? -14.047 2.680 18.140 1.00 94.81 88 GLN A O 1
ATOM 679 N N . GLY A 1 89 ? -15.205 4.499 17.609 1.00 92.56 89 GLY A N 1
ATOM 680 C CA . GLY A 1 89 ? -16.263 4.154 18.543 1.00 92.56 89 GLY A CA 1
ATOM 681 C C . GLY A 1 89 ? -17.392 5.158 18.606 1.00 92.56 89 GLY A C 1
ATOM 682 O O . GLY A 1 89 ? -17.407 6.171 17.906 1.00 92.56 89 GLY A O 1
ATOM 683 N N . GLN A 1 90 ? -18.366 4.847 19.460 1.00 91.31 90 GLN A N 1
ATOM 684 C CA . GLN A 1 90 ? -19.565 5.657 19.628 1.00 91.31 90 GLN A CA 1
ATOM 685 C C . GLN A 1 90 ? -19.858 5.952 21.099 1.00 91.31 90 GLN A C 1
ATOM 687 O O . GLN A 1 90 ? -19.860 5.061 21.945 1.00 91.31 90 GLN A O 1
ATOM 692 N N . ILE A 1 91 ? -20.178 7.206 21.414 1.00 89.25 91 ILE A N 1
ATOM 693 C CA . ILE A 1 91 ? -20.620 7.637 22.743 1.00 89.25 91 ILE A CA 1
ATOM 694 C C . ILE A 1 91 ? -22.129 7.874 22.687 1.00 89.25 91 ILE A C 1
ATOM 696 O O . ILE A 1 91 ? -22.621 8.680 21.895 1.00 89.25 91 ILE A O 1
ATOM 700 N N . LYS A 1 92 ? -22.879 7.144 23.526 1.00 86.25 92 LYS A N 1
ATOM 701 C CA . LYS A 1 92 ? -24.350 7.237 23.655 1.00 86.25 92 LYS A CA 1
ATOM 702 C C . LYS A 1 92 ? -25.121 7.129 22.325 1.00 86.25 92 LYS A C 1
ATOM 704 O O . LYS A 1 92 ? -26.237 7.626 22.236 1.00 86.25 92 LYS A O 1
ATOM 709 N N . LYS A 1 93 ? -24.536 6.494 21.297 1.00 81.38 93 LYS A N 1
ATOM 710 C CA . LYS A 1 93 ? -25.070 6.421 19.918 1.00 81.38 93 LYS A CA 1
ATOM 711 C C . LYS A 1 93 ? -25.333 7.788 19.256 1.00 81.38 93 LYS A C 1
ATOM 713 O O . LYS A 1 93 ? -26.039 7.857 18.259 1.00 81.38 93 LYS A O 1
ATO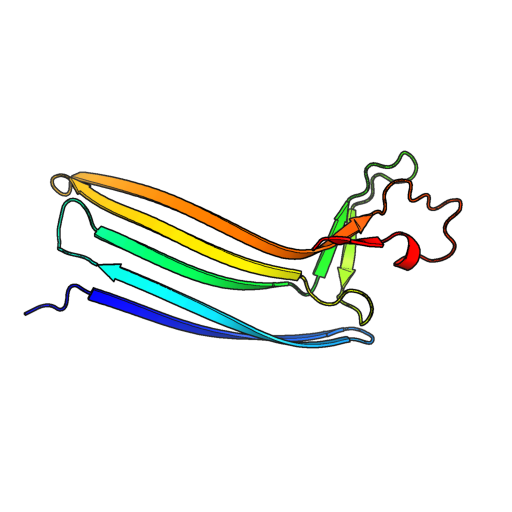M 718 N N . GLN A 1 94 ? -24.795 8.868 19.819 1.00 89.00 94 GLN A N 1
ATOM 719 C CA . GLN A 1 94 ? -25.001 10.242 19.344 1.00 89.00 94 GLN A CA 1
ATOM 720 C C . GLN A 1 94 ? -23.717 10.856 18.792 1.00 89.00 94 GLN A C 1
ATOM 722 O O . GLN A 1 94 ? -23.774 11.743 17.949 1.00 89.00 94 GLN A O 1
ATOM 727 N N . PHE A 1 95 ? -22.564 10.387 19.265 1.00 91.00 95 PHE A N 1
ATOM 728 C CA . PHE A 1 95 ? -21.268 10.902 18.860 1.00 91.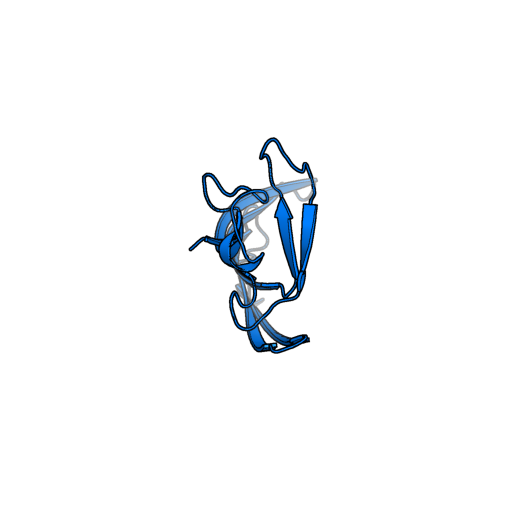00 95 PHE A CA 1
ATOM 729 C C . PHE A 1 95 ? -20.391 9.761 18.366 1.00 91.00 95 PHE A C 1
ATOM 731 O O . PHE A 1 95 ? -20.174 8.797 19.099 1.00 91.00 95 PHE A O 1
ATOM 738 N N . LEU A 1 96 ? -19.908 9.879 17.132 1.00 92.69 96 LEU A N 1
ATOM 739 C CA . LEU A 1 96 ? -18.960 8.960 16.513 1.00 92.69 96 LEU A CA 1
ATOM 740 C C . LEU A 1 96 ? -17.580 9.602 16.528 1.00 92.69 96 LEU A C 1
ATOM 742 O O . LEU A 1 96 ? -17.450 10.795 16.259 1.00 92.69 96 LEU A O 1
ATOM 746 N N . TRP A 1 97 ? -16.561 8.809 16.826 1.00 94.25 97 TRP A N 1
ATOM 747 C CA . TRP A 1 97 ? -15.180 9.266 16.803 1.00 94.25 97 TRP A CA 1
ATOM 748 C C . TRP A 1 97 ? -14.266 8.199 16.215 1.00 94.25 97 TRP A C 1
ATOM 750 O O . TRP A 1 97 ? -14.552 7.002 16.299 1.00 94.25 97 TRP A O 1
ATOM 760 N N . SER A 1 98 ? -13.160 8.649 15.633 1.00 95.50 98 SER A N 1
ATOM 761 C CA . SER A 1 98 ? -12.069 7.792 15.192 1.00 95.50 98 SER A CA 1
ATOM 762 C C . SER A 1 98 ? -10.732 8.498 15.376 1.00 95.50 98 SER A C 1
ATOM 764 O O . SER A 1 98 ? -10.647 9.728 15.345 1.00 95.50 98 SER A O 1
ATOM 766 N N . LEU A 1 99 ? -9.694 7.709 15.606 1.00 97.19 99 LEU A N 1
ATOM 767 C CA . LEU A 1 99 ? -8.315 8.150 15.682 1.00 97.19 99 LEU A CA 1
ATOM 768 C C . LEU A 1 99 ? -7.441 7.092 15.023 1.00 97.19 99 LEU A C 1
ATOM 770 O O . LEU A 1 99 ? -7.414 5.947 15.470 1.00 97.19 99 LEU A O 1
ATOM 774 N N . ASP A 1 100 ? -6.686 7.512 14.017 1.00 97.00 100 ASP A N 1
ATOM 775 C CA . ASP A 1 100 ? -5.893 6.635 13.170 1.00 97.00 100 ASP A CA 1
ATOM 776 C C . ASP A 1 100 ? -4.467 7.147 13.034 1.00 97.00 100 ASP A C 1
ATOM 778 O O . ASP A 1 100 ? -4.231 8.340 12.836 1.00 97.00 100 ASP A O 1
ATOM 782 N N . ALA A 1 101 ? -3.517 6.223 13.092 1.00 98.31 101 ALA A N 1
ATOM 783 C CA . ALA A 1 101 ? -2.130 6.464 12.743 1.00 98.31 101 ALA A CA 1
ATOM 784 C C . ALA A 1 101 ? -1.712 5.496 11.637 1.00 98.31 101 ALA A C 1
ATOM 786 O O . ALA A 1 101 ? -2.127 4.334 11.610 1.00 98.31 101 ALA A O 1
ATOM 787 N N . TYR A 1 102 ? -0.867 5.967 10.725 1.00 98.06 102 TYR A N 1
ATOM 788 C CA . TYR A 1 102 ? -0.353 5.145 9.640 1.00 98.06 102 TYR A CA 1
ATOM 789 C C . TYR A 1 102 ? 1.137 5.374 9.413 1.00 98.06 102 TYR A C 1
ATOM 791 O O . TYR A 1 102 ? 1.676 6.451 9.663 1.00 98.06 102 TYR A O 1
ATOM 799 N N . TYR A 1 103 ? 1.784 4.338 8.896 1.00 98.12 103 TYR A N 1
ATOM 800 C CA . TYR A 1 103 ? 3.137 4.375 8.376 1.00 98.12 103 TYR A CA 1
ATOM 801 C C . TYR A 1 103 ? 3.112 3.866 6.935 1.00 98.12 103 TYR A C 1
ATOM 803 O O . TYR A 1 103 ? 2.609 2.774 6.661 1.00 98.12 103 TYR A O 1
ATOM 811 N N . LYS A 1 104 ? 3.626 4.684 6.012 1.00 97.25 104 LYS A N 1
ATOM 812 C CA . LYS A 1 104 ? 3.672 4.397 4.576 1.00 97.25 104 LYS A CA 1
ATOM 813 C C . LYS A 1 104 ? 5.124 4.296 4.133 1.00 97.25 104 LYS A C 1
ATOM 815 O O . LYS A 1 104 ? 5.892 5.234 4.326 1.00 97.25 104 LYS A O 1
ATOM 820 N N . ARG A 1 105 ? 5.464 3.180 3.495 1.00 96.50 105 ARG A N 1
ATOM 821 C CA . ARG A 1 105 ? 6.710 3.001 2.752 1.00 96.50 105 ARG A CA 1
ATOM 822 C C . ARG A 1 105 ? 6.387 2.932 1.267 1.00 96.50 105 ARG A C 1
ATOM 824 O O . ARG A 1 105 ? 5.419 2.283 0.872 1.00 96.50 105 ARG A O 1
ATOM 831 N N . ILE A 1 106 ? 7.185 3.610 0.459 1.00 94.88 106 ILE A N 1
ATOM 832 C CA . ILE A 1 106 ? 7.116 3.585 -1.000 1.00 94.88 106 ILE A CA 1
ATOM 833 C C . ILE A 1 106 ? 8.493 3.154 -1.493 1.00 94.88 106 ILE A C 1
ATOM 835 O O . ILE A 1 106 ? 9.490 3.531 -0.888 1.00 94.88 106 ILE A O 1
ATOM 839 N N . LYS A 1 107 ? 8.538 2.319 -2.528 1.00 93.25 107 LYS A N 1
ATOM 840 C CA . LYS A 1 107 ? 9.764 1.892 -3.208 1.00 93.25 107 LYS A CA 1
ATOM 841 C C . LYS A 1 107 ? 9.597 2.076 -4.704 1.00 93.25 107 LYS A C 1
ATOM 843 O O . LYS A 1 107 ? 8.504 1.825 -5.213 1.00 93.25 107 LYS A O 1
ATOM 848 N N . GLY A 1 108 ? 10.687 2.401 -5.392 1.00 89.75 108 GLY A N 1
ATOM 849 C CA . GLY A 1 108 ? 10.668 2.551 -6.846 1.00 89.75 108 GLY A CA 1
ATOM 850 C C . GLY A 1 108 ? 10.111 3.897 -7.299 1.00 89.75 108 GLY A C 1
ATOM 851 O O . GLY A 1 108 ? 9.666 3.998 -8.433 1.00 89.75 108 GLY A O 1
ATOM 852 N N . MET A 1 109 ? 10.092 4.901 -6.418 1.00 88.25 109 MET A N 1
ATOM 853 C CA . MET A 1 109 ? 9.691 6.258 -6.783 1.00 88.25 109 MET A CA 1
ATOM 854 C C . MET A 1 109 ? 10.796 6.880 -7.637 1.00 88.25 109 MET A C 1
ATOM 856 O O . MET A 1 109 ? 11.976 6.743 -7.311 1.00 88.25 109 MET A O 1
ATOM 860 N N . LEU A 1 110 ? 10.422 7.545 -8.725 1.00 86.44 110 LEU A N 1
ATOM 861 C CA . LEU A 1 110 ? 11.368 8.207 -9.618 1.00 86.44 110 LEU A CA 1
ATOM 862 C C . LEU A 1 110 ? 11.497 9.689 -9.307 1.00 86.44 110 LEU A C 1
ATOM 864 O O . LEU A 1 110 ? 10.494 10.384 -9.154 1.00 86.44 110 LEU A O 1
ATOM 868 N N . ASP A 1 111 ? 12.734 10.173 -9.305 1.00 80.06 111 ASP A N 1
ATOM 869 C CA . ASP A 1 111 ? 13.041 11.597 -9.206 1.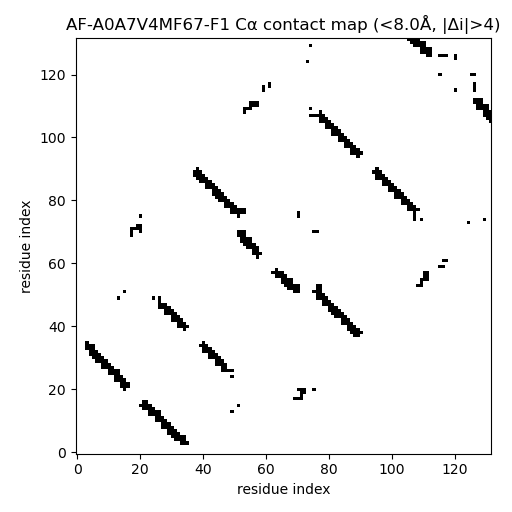00 80.06 111 ASP A CA 1
ATOM 870 C C . ASP A 1 111 ? 14.175 11.977 -10.165 1.00 80.06 111 ASP A C 1
ATOM 872 O O . ASP A 1 111 ? 14.897 11.121 -10.684 1.00 80.06 111 ASP A O 1
ATOM 876 N N . TYR A 1 112 ? 14.332 13.269 -10.430 1.00 76.50 112 TYR A N 1
ATOM 877 C CA . TYR A 1 112 ? 15.485 13.776 -11.160 1.00 76.50 112 TYR A CA 1
ATOM 878 C C . TYR A 1 112 ? 16.740 13.711 -10.287 1.00 76.50 112 TYR A C 1
ATOM 880 O O . TYR A 1 112 ? 16.728 14.088 -9.114 1.00 76.50 112 TYR A O 1
ATOM 888 N N . LYS A 1 113 ? 17.870 13.312 -10.877 1.00 73.50 113 LYS A N 1
ATOM 889 C CA . LYS A 1 113 ? 19.166 13.362 -10.193 1.00 73.50 113 LYS A CA 1
ATOM 890 C C . LYS A 1 113 ? 19.509 14.785 -9.758 1.00 73.50 113 LYS A C 1
ATOM 892 O O . LYS A 1 113 ? 19.257 15.766 -10.463 1.00 73.50 113 LYS A O 1
ATOM 897 N N . SER A 1 114 ? 20.173 14.892 -8.611 1.00 66.75 114 SER A N 1
ATOM 898 C CA . SER A 1 114 ? 20.694 16.170 -8.125 1.00 66.75 114 SER A CA 1
ATOM 899 C C . SER A 1 114 ? 21.699 16.753 -9.128 1.00 66.75 114 SER A C 1
ATOM 901 O O . SER A 1 114 ? 22.706 16.121 -9.444 1.00 66.75 114 SER A O 1
ATOM 903 N N . GLY A 1 115 ? 21.412 17.949 -9.653 1.00 63.56 115 GLY A N 1
ATOM 904 C CA . GLY A 1 115 ? 22.235 18.611 -10.675 1.00 63.56 115 GLY A CA 1
ATOM 905 C C . GLY A 1 115 ? 21.963 18.186 -12.125 1.00 63.56 115 GLY A C 1
ATOM 906 O O . GLY A 1 115 ? 22.658 18.667 -13.017 1.00 63.56 115 GLY A O 1
ATOM 907 N N . ALA A 1 116 ? 20.952 17.344 -12.368 1.00 59.84 116 ALA A N 1
ATOM 908 C CA . ALA A 1 116 ? 20.535 16.923 -13.703 1.00 59.84 116 ALA A CA 1
ATOM 909 C C . ALA A 1 116 ? 20.219 18.127 -14.608 1.00 59.84 116 ALA A C 1
ATOM 911 O O . ALA A 1 116 ? 19.404 18.995 -14.267 1.00 59.84 116 ALA A O 1
ATOM 912 N N . SER A 1 117 ? 20.852 18.178 -15.778 1.00 61.25 117 SER A N 1
ATOM 913 C CA . SER A 1 117 ? 20.684 19.247 -16.754 1.00 61.25 117 SER A CA 1
ATOM 914 C C . SER A 1 117 ? 20.489 18.650 -18.136 1.00 61.25 117 SER A C 1
ATOM 916 O O . SER A 1 117 ? 21.420 18.132 -18.747 1.00 61.25 117 SER A O 1
ATOM 918 N N . PHE A 1 118 ? 19.293 18.851 -18.690 1.00 60.56 118 PHE A N 1
ATOM 919 C CA . PHE A 1 118 ? 18.940 18.476 -20.065 1.00 60.56 118 PHE A CA 1
ATOM 920 C C . PHE A 1 118 ? 19.859 19.076 -21.150 1.00 60.56 118 PHE A C 1
ATOM 922 O O . PHE A 1 118 ? 19.735 18.719 -22.316 1.00 60.56 118 PHE A O 1
ATOM 929 N N . VAL A 1 119 ? 20.752 20.008 -20.795 1.00 61.62 119 VAL A N 1
ATOM 930 C CA . VAL A 1 119 ? 21.755 20.588 -21.703 1.00 61.62 119 VAL A CA 1
ATOM 931 C C . VAL A 1 119 ? 23.016 19.718 -21.805 1.00 61.62 119 VAL A C 1
ATOM 933 O O . VAL A 1 119 ? 23.681 19.746 -22.838 1.00 61.62 119 VAL A O 1
ATOM 936 N N . TYR A 1 120 ? 23.358 18.968 -20.753 1.00 61.03 120 TYR A N 1
ATOM 937 C CA . TYR A 1 120 ? 24.610 18.205 -20.659 1.00 61.03 120 TYR A CA 1
ATOM 938 C C . TYR A 1 120 ? 24.396 16.688 -20.634 1.00 61.03 120 TYR A C 1
ATOM 940 O O . TYR A 1 120 ? 25.266 15.948 -21.090 1.00 61.03 120 TYR A O 1
ATOM 948 N N . ASP A 1 121 ? 23.252 16.225 -20.133 1.00 60.00 121 ASP A N 1
ATOM 949 C CA . ASP A 1 121 ? 22.930 14.803 -20.063 1.00 60.00 121 ASP A CA 1
ATOM 950 C C . ASP A 1 121 ? 22.470 14.281 -21.432 1.00 60.00 121 ASP A C 1
ATOM 952 O O . ASP A 1 121 ? 21.662 14.904 -22.124 1.00 60.00 121 ASP A O 1
ATOM 956 N N . THR A 1 122 ? 23.025 13.141 -21.855 1.00 61.84 122 THR A N 1
ATOM 957 C CA . THR A 1 122 ? 22.934 12.685 -23.254 1.00 61.84 122 THR A CA 1
ATOM 958 C C . THR A 1 122 ? 21.700 11.811 -23.495 1.00 61.84 122 THR A C 1
ATOM 960 O O . THR A 1 122 ? 21.192 11.751 -24.617 1.00 61.84 122 THR A O 1
ATOM 963 N N . THR A 1 123 ? 21.171 11.159 -22.452 1.00 68.62 123 THR A N 1
ATOM 964 C CA . THR A 1 123 ? 19.933 10.370 -22.523 1.00 68.62 123 THR A CA 1
ATOM 965 C C . THR A 1 123 ? 19.010 10.596 -21.327 1.00 68.62 123 THR A C 1
ATOM 967 O O . THR A 1 123 ? 19.440 10.846 -20.207 1.00 68.62 123 THR A O 1
ATOM 970 N N . PHE A 1 124 ? 17.700 10.470 -21.554 1.00 69.50 124 PHE A N 1
ATOM 971 C CA . PHE A 1 124 ? 16.689 10.759 -20.533 1.00 69.50 124 PHE A CA 1
ATOM 972 C C . PHE A 1 124 ? 16.757 9.823 -19.309 1.00 69.50 124 PHE A C 1
ATOM 974 O O . PHE A 1 124 ? 16.482 10.245 -18.193 1.00 69.50 124 PHE A O 1
ATOM 981 N N . VAL A 1 125 ? 17.183 8.571 -19.493 1.00 70.44 125 VAL A N 1
ATOM 982 C CA . VAL A 1 125 ? 17.377 7.614 -18.387 1.00 70.44 125 VAL A CA 1
ATOM 983 C C . VAL A 1 125 ? 18.497 8.067 -17.445 1.00 70.44 125 VAL A C 1
ATOM 985 O O . VAL A 1 125 ? 18.425 7.834 -16.243 1.00 70.44 125 VAL A O 1
ATOM 988 N N . GLU A 1 126 ? 19.516 8.759 -17.956 1.00 72.19 126 GLU A N 1
ATOM 989 C CA . GLU A 1 126 ? 20.629 9.247 -17.135 1.00 72.19 126 GLU A CA 1
ATOM 990 C C . GLU A 1 126 ? 20.212 10.379 -16.193 1.00 72.19 126 GLU A C 1
ATOM 992 O O . GLU A 1 126 ? 20.877 10.568 -15.175 1.00 72.19 126 GLU A O 1
ATOM 997 N N . LEU A 1 127 ? 19.099 11.062 -16.483 1.00 74.50 127 LEU A N 1
ATOM 998 C CA . LEU A 1 127 ? 18.531 12.135 -15.664 1.00 74.50 127 LEU A CA 1
ATOM 999 C C . LEU A 1 127 ? 17.749 11.629 -14.449 1.00 74.50 127 LEU A C 1
ATOM 1001 O O . LEU A 1 127 ? 17.493 12.418 -13.542 1.00 74.50 127 LEU A O 1
ATOM 1005 N N . LEU A 1 128 ? 17.347 10.357 -14.439 1.00 77.62 128 LEU A N 1
ATOM 1006 C CA . LEU A 1 128 ? 16.453 9.794 -13.431 1.00 77.62 128 LEU A CA 1
ATOM 1007 C C . LEU A 1 128 ? 17.212 8.972 -12.396 1.00 77.62 128 LEU A C 1
ATOM 1009 O O . LEU A 1 128 ? 18.149 8.244 -12.730 1.00 77.62 128 LEU A O 1
ATOM 1013 N N . ASP A 1 129 ? 16.766 9.066 -11.151 1.00 78.25 129 ASP A N 1
ATOM 1014 C CA . ASP A 1 129 ? 17.201 8.225 -10.045 1.00 78.25 129 ASP A CA 1
ATOM 1015 C C . ASP A 1 129 ? 16.008 7.496 -9.427 1.00 78.25 129 ASP A C 1
ATOM 1017 O O . ASP A 1 129 ? 14.893 8.024 -9.378 1.00 78.25 129 ASP A O 1
ATOM 1021 N N . VAL A 1 130 ? 16.253 6.276 -8.955 1.00 77.38 130 VAL A N 1
ATOM 1022 C CA . VAL A 1 130 ? 15.257 5.496 -8.218 1.00 77.38 130 VAL A CA 1
ATOM 1023 C C . VAL A 1 130 ? 15.483 5.740 -6.734 1.00 77.38 130 VAL A C 1
ATOM 1025 O O . VAL A 1 130 ? 16.531 5.393 -6.197 1.00 77.38 130 VAL A O 1
ATOM 1028 N N . ILE A 1 131 ? 14.488 6.306 -6.058 1.00 77.69 131 ILE A N 1
ATOM 1029 C CA . ILE A 1 131 ? 14.532 6.523 -4.613 1.00 77.69 131 ILE A CA 1
ATOM 1030 C C . ILE A 1 131 ? 14.127 5.222 -3.897 1.00 77.69 131 ILE A C 1
ATOM 1032 O O . ILE A 1 131 ? 13.063 4.646 -4.168 1.00 77.69 131 ILE A O 1
ATOM 1036 N N . GLU A 1 132 ? 14.995 4.755 -2.991 1.00 60.09 132 GLU A N 1
ATOM 1037 C CA . GLU A 1 132 ? 14.804 3.553 -2.153 1.00 60.09 132 GLU A CA 1
ATOM 1038 C C . GLU A 1 132 ? 14.034 3.783 -0.841 1.00 60.09 132 GLU A C 1
ATOM 1040 O O . GLU A 1 132 ? 14.199 4.854 -0.213 1.00 60.09 132 GLU A O 1
#

Radius of gyration: 21.29 Å; Cα contacts (8 Å, |Δi|>4): 276; chains: 1; bounding box: 50×42×48 Å

Foldseek 3Di:
DDQQKDKDKDKDWDWDDDDADTDIDIWIKIKIWGHPVAQKIKIKIKTKDKDQWAWEADPDPPDRDTDIDGDDPLQGIKMKIKIKIWIWGDDPNPDTDIDMDMDMDIWSHKYFDDVQDPVPDDDPSVRIDTDD

Nearest PDB structures (foldseek):
  1by5-assembly1_A  TM=6.865E-01  e=2.098E-01  Escherichia coli
  6h7v-assembly3_C  TM=6.721E-01  e=7.236E-01  Acinetobacter baumannii ATCC 19606 = CIP 70.34 = JCM 6841
  6hcp-assembly1_C  TM=5.919E-01  e=8.023E-01  Acinetobacter baumannii
  6z37-assembly1_A  TM=4.812E-01  e=2.628E+00  Pseudomonas putida
  6ofr-assembly1_A  TM=2.777E-01  e=3.771E+00  Escherichia coli

Solvent-accessible surface area (backbone atoms only — not comparable to full-atom values): 7636 Å² total; per-residue (Å²): 135,84,81,42,70,46,78,50,78,48,76,47,77,49,70,51,80,38,96,84,24,71,54,75,47,82,23,50,33,41,37,43,36,39,52,75,88,44,64,62,25,46,36,40,38,39,41,40,47,76,40,59,63,45,73,35,70,45,86,51,99,86,49,87,48,77,43,79,40,69,35,35,77,88,65,44,50,31,39,36,41,38,43,35,43,34,38,32,30,35,51,93,86,77,42,78,52,73,52,79,49,75,50,77,49,64,33,39,45,60,39,66,38,92,85,57,43,88,89,75,54,92,50,75,70,77,35,50,38,74,48,115

pLDDT: mean 85.55, std 13.66, range [44.12, 98.44]